Protein AF-A0A1S3M6J4-F1 (afdb_monomer)

Radius of gyration: 23.91 Å; Cα contacts (8 Å, |Δi|>4): 17; chains: 1; bounding box: 32×68×56 Å

Solvent-accessible surface area (backbone atoms only — not comparable to full-atom values): 7062 Å² total; per-residue (Å²): 126,94,53,83,58,68,93,78,35,80,48,73,72,57,53,53,67,32,55,64,59,66,39,34,91,79,63,44,81,86,72,85,59,65,71,57,54,55,52,49,53,55,51,49,53,55,53,51,50,56,50,52,52,53,52,50,52,50,52,53,48,53,53,63,53,51,75,75,54,74,99,68,94,76,80,93,75,76,83,73,77,81,69,72,88,78,74,90,72,65,68,66,60,56,54,54,56,56,61,63,61,68,68,78,75,79,84,131

pLDDT: mean 75.91, std 24.35, range [36.31, 98.56]

Foldseek 3Di:
DPDPDPVPDDDPVRVCVDCCNVVVVPPPDPDDDVVVVVVVVVVVVVVVVVVVVVVVVVVVVVVVVVVVDDDDDDDPDPPPPPPPPPPPPPVVVVVVVVVVVVVVPDDD

Mean predicted aligned error: 15.59 Å

Sequence (108 aa):
MLTINPAKRITAQEALKHPWVCQRSTVASMMHRQETVECLKKFNARRKLKGAVLTAMLVSRNFSVGARSTTAPISVSAAAAAAAAASTTGGLVEQAAKSLLNKKADVK

Structure (mmCIF, N/CA/C/O backbone):
data_AF-A0A1S3M6J4-F1
#
_entry.id   AF-A0A1S3M6J4-F1
#
loop_
_atom_site.group_PDB
_atom_site.id
_atom_site.type_symbol
_atom_site.label_atom_id
_atom_site.label_alt_id
_atom_site.label_comp_id
_atom_site.label_asym_id
_atom_site.label_entity_id
_atom_site.label_seq_id
_atom_site.pdbx_PDB_ins_code
_atom_site.Cartn_x
_atom_site.Cartn_y
_atom_site.Cartn_z
_atom_site.occupancy
_atom_site.B_iso_or_equiv
_atom_site.auth_seq_id
_atom_site.auth_comp_id
_atom_site.auth_asym_id
_atom_site.auth_atom_id
_atom_site.pdbx_PDB_model_num
ATOM 1 N N . MET A 1 1 ? -7.024 -0.829 7.983 1.00 90.00 1 MET A N 1
ATOM 2 C CA . MET A 1 1 ? -5.868 -0.744 8.907 1.00 90.00 1 MET A CA 1
ATOM 3 C C . MET A 1 1 ? -5.484 -2.125 9.410 1.00 90.00 1 MET A C 1
ATOM 5 O O . MET A 1 1 ? -6.296 -3.037 9.316 1.00 90.00 1 MET A O 1
ATOM 9 N N . LEU A 1 2 ? -4.257 -2.271 9.912 1.00 96.81 2 LEU A N 1
ATOM 10 C CA . LEU A 1 2 ? -3.587 -3.556 10.149 1.00 96.81 2 LEU A CA 1
ATOM 11 C C . LEU A 1 2 ? -3.892 -4.191 11.527 1.00 96.81 2 LEU A C 1
ATOM 13 O O . LEU A 1 2 ? -3.090 -4.964 12.037 1.00 96.81 2 LEU A O 1
ATOM 17 N N . THR A 1 3 ? -5.048 -3.896 12.134 1.00 97.38 3 THR A N 1
ATOM 18 C CA . THR A 1 3 ? -5.505 -4.578 13.359 1.00 97.38 3 THR A CA 1
ATOM 19 C C . THR A 1 3 ? -5.982 -5.991 13.022 1.00 97.38 3 THR A C 1
ATOM 21 O O . THR A 1 3 ? -6.903 -6.160 12.212 1.00 97.38 3 THR A O 1
ATOM 24 N N . ILE A 1 4 ? -5.368 -6.997 13.656 1.00 97.75 4 ILE A N 1
ATOM 25 C CA . ILE A 1 4 ? -5.646 -8.424 13.418 1.00 97.75 4 ILE A CA 1
ATOM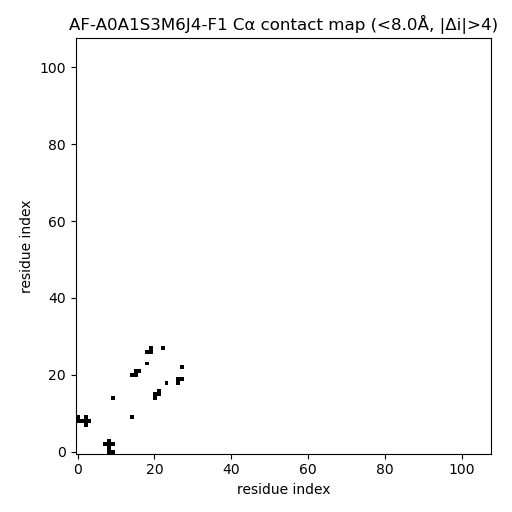 26 C C . ILE A 1 4 ? -7.108 -8.740 13.731 1.00 97.75 4 ILE A C 1
ATOM 28 O O . ILE A 1 4 ? -7.838 -9.201 12.856 1.00 97.75 4 ILE A O 1
ATOM 32 N N . ASN A 1 5 ? -7.545 -8.431 14.956 1.00 96.94 5 ASN A N 1
ATOM 33 C CA . ASN A 1 5 ? -8.914 -8.675 15.388 1.00 96.94 5 ASN A CA 1
ATOM 34 C C . ASN A 1 5 ? -9.891 -7.772 14.603 1.00 96.94 5 ASN A C 1
ATOM 36 O O . ASN A 1 5 ? -9.802 -6.546 14.731 1.00 96.94 5 ASN A O 1
ATOM 40 N N . PRO A 1 6 ? -10.827 -8.342 13.819 1.00 95.38 6 PRO A N 1
ATOM 41 C CA . PRO A 1 6 ? -11.753 -7.561 13.005 1.00 95.38 6 PRO A CA 1
ATOM 42 C C . PRO A 1 6 ? -12.745 -6.755 13.847 1.00 95.38 6 PRO A C 1
ATOM 44 O O . PRO A 1 6 ? -13.070 -5.637 13.465 1.00 95.38 6 PRO A O 1
ATOM 47 N N . ALA A 1 7 ? -13.164 -7.262 15.010 1.00 95.94 7 ALA A N 1
ATOM 48 C CA . ALA A 1 7 ? -14.111 -6.570 15.885 1.00 95.94 7 ALA A CA 1
ATOM 49 C C . ALA A 1 7 ? -13.521 -5.295 16.512 1.00 95.94 7 ALA A C 1
ATOM 51 O O . ALA A 1 7 ? -14.256 -4.404 16.917 1.00 95.94 7 ALA A O 1
ATOM 52 N N . LYS A 1 8 ? -12.188 -5.201 16.584 1.00 95.19 8 LYS A N 1
ATOM 53 C CA . LYS A 1 8 ? -11.459 -4.028 17.096 1.00 95.19 8 LYS A CA 1
ATOM 54 C C . LYS A 1 8 ? -10.842 -3.181 15.979 1.00 95.19 8 LYS A C 1
ATOM 56 O O . LYS A 1 8 ? -10.056 -2.274 16.248 1.00 95.19 8 LYS A O 1
ATOM 61 N N . ARG A 1 9 ? -11.098 -3.519 14.714 1.00 98.00 9 ARG A N 1
ATOM 62 C CA . ARG A 1 9 ? -10.521 -2.817 13.568 1.00 98.00 9 ARG A CA 1
ATOM 63 C C . ARG A 1 9 ? -11.344 -1.567 13.283 1.00 98.00 9 ARG A C 1
ATOM 65 O O . ARG A 1 9 ? -12.557 -1.652 13.159 1.00 98.00 9 ARG A O 1
ATOM 72 N N . ILE A 1 10 ? -10.654 -0.442 13.103 1.00 97.00 10 ILE A N 1
ATOM 73 C CA . ILE A 1 10 ? -11.279 0.831 12.736 1.00 97.00 10 ILE A CA 1
ATOM 74 C C . ILE A 1 10 ? -12.195 0.679 11.514 1.00 97.00 10 ILE A C 1
ATOM 76 O O . ILE A 1 10 ? -11.812 0.086 10.494 1.00 97.00 10 ILE A O 1
ATOM 80 N N . THR A 1 11 ? -13.398 1.228 11.628 1.00 97.44 11 THR A N 1
ATOM 81 C CA . THR A 1 11 ? -14.386 1.293 10.552 1.00 97.44 11 THR A CA 1
ATOM 82 C C . THR A 1 11 ? -14.060 2.424 9.573 1.00 97.44 11 THR A C 1
ATOM 84 O O . THR A 1 11 ? -13.259 3.317 9.852 1.00 97.44 11 THR A O 1
ATOM 87 N N . ALA A 1 12 ? -14.692 2.419 8.397 1.00 97.12 12 ALA A N 1
ATOM 88 C CA . ALA A 1 12 ? -14.476 3.473 7.404 1.00 97.12 12 ALA A CA 1
ATOM 89 C C . ALA A 1 12 ? -14.869 4.868 7.930 1.00 97.12 12 ALA A C 1
ATOM 91 O O . ALA A 1 12 ? -14.143 5.834 7.709 1.00 97.12 12 ALA A O 1
ATOM 92 N N . GLN A 1 13 ? -15.982 4.967 8.667 1.00 96.81 13 GLN A N 1
ATOM 93 C CA . GLN A 1 13 ? -16.477 6.237 9.211 1.00 96.81 13 GLN A CA 1
ATOM 94 C C . GLN A 1 13 ? -15.548 6.805 10.288 1.00 96.81 13 GLN A C 1
ATOM 96 O O . GLN A 1 13 ? -15.299 8.008 10.328 1.00 96.81 13 GLN A O 1
ATOM 101 N N . GLU A 1 14 ? -14.988 5.945 11.137 1.00 96.25 14 GLU A N 1
ATOM 102 C CA . GLU A 1 14 ? -13.989 6.349 12.131 1.00 96.25 14 GLU A CA 1
ATOM 103 C C . GLU A 1 14 ? -12.675 6.774 11.468 1.00 96.25 14 GLU A C 1
ATOM 105 O O . GLU A 1 14 ? -12.083 7.778 11.860 1.00 96.25 14 GLU A O 1
ATOM 110 N N . ALA A 1 15 ? -12.237 6.060 10.425 1.00 97.06 15 ALA A N 1
ATOM 111 C CA . ALA A 1 15 ? -11.020 6.403 9.692 1.00 97.06 15 ALA A CA 1
ATOM 112 C C . ALA A 1 15 ? -11.119 7.775 9.012 1.00 97.06 15 ALA A C 1
ATOM 114 O O . ALA A 1 15 ? -10.142 8.523 9.011 1.00 97.06 15 ALA A O 1
ATOM 115 N N . LEU A 1 16 ? -12.295 8.131 8.483 1.00 96.81 16 LEU A N 1
ATOM 116 C CA . LEU A 1 16 ? -12.525 9.458 7.913 1.00 96.81 16 LEU A CA 1
ATOM 117 C C . LEU A 1 16 ? -12.381 10.562 8.958 1.00 96.81 16 LEU A C 1
ATOM 119 O O . LEU A 1 16 ? -11.818 11.596 8.625 1.00 96.81 16 LEU A O 1
ATOM 123 N N . LYS A 1 17 ? -12.810 10.327 10.206 1.00 96.88 17 LYS A N 1
ATOM 124 C CA . LYS A 1 17 ? -12.706 11.277 11.332 1.00 96.88 17 LYS A CA 1
ATOM 125 C C . LYS A 1 17 ? -11.295 11.392 11.921 1.00 96.88 17 LYS A C 1
ATOM 127 O O . LYS A 1 17 ? -11.050 12.256 12.760 1.00 96.88 17 LYS A O 1
ATOM 132 N N . HIS A 1 18 ? -10.359 10.535 11.513 1.00 96.81 18 HIS A N 1
ATOM 133 C CA . HIS A 1 18 ? -9.004 10.542 12.053 1.00 96.81 18 HIS A CA 1
ATOM 134 C C . HIS A 1 18 ? -8.269 11.851 11.682 1.00 96.81 18 HIS A C 1
ATOM 136 O O . HIS A 1 18 ? -8.321 12.248 10.515 1.00 96.81 18 HIS A O 1
ATOM 142 N N . PRO A 1 19 ? -7.528 12.509 12.600 1.00 95.44 19 PRO A N 1
ATOM 143 C CA . PRO A 1 19 ? -6.903 13.816 12.343 1.00 95.44 19 PRO A CA 1
ATOM 144 C C . PRO A 1 19 ? -5.973 13.839 11.127 1.00 95.44 19 PRO A C 1
ATOM 146 O O . PRO A 1 19 ? -5.970 14.798 10.364 1.00 95.44 19 PRO A O 1
ATOM 149 N N . TRP A 1 20 ? -5.245 12.745 10.884 1.00 96.44 20 TRP A N 1
ATOM 150 C CA . TRP A 1 20 ? -4.394 12.610 9.694 1.00 96.44 20 TRP A CA 1
ATOM 151 C C . TRP A 1 20 ? -5.175 12.728 8.367 1.00 96.44 20 TRP A C 1
ATOM 153 O O . TRP A 1 20 ? -4.611 13.145 7.358 1.00 96.44 20 TRP A O 1
ATOM 163 N N . VAL A 1 21 ? -6.469 12.381 8.371 1.00 96.56 21 VAL A N 1
ATOM 164 C CA . VAL A 1 21 ? -7.379 12.487 7.221 1.00 96.56 21 VAL A CA 1
ATOM 165 C C . VAL A 1 21 ? -8.145 13.816 7.253 1.00 96.56 21 VAL A C 1
ATOM 167 O O . VAL A 1 21 ? -8.035 14.596 6.311 1.00 96.56 21 VAL A O 1
ATOM 170 N N . CYS A 1 22 ? -8.877 14.103 8.337 1.00 95.69 22 CYS A N 1
ATOM 171 C CA . CYS A 1 22 ? -9.716 15.305 8.482 1.00 95.69 22 CYS A CA 1
ATOM 172 C C . CYS A 1 22 ? -8.935 16.623 8.465 1.00 95.69 22 CYS A C 1
ATOM 174 O O . CYS A 1 22 ? -9.419 17.626 7.952 1.00 95.69 22 CYS A O 1
ATOM 176 N N . GLN A 1 23 ? -7.745 16.639 9.063 1.00 95.06 23 GLN A N 1
ATOM 177 C CA . GLN A 1 23 ? -6.936 17.839 9.290 1.00 95.06 23 GLN A CA 1
ATOM 178 C C . GLN A 1 23 ? -5.589 17.699 8.579 1.00 95.06 23 GLN A C 1
ATOM 180 O O . GLN A 1 23 ? -4.519 17.976 9.121 1.00 95.06 23 GLN A O 1
ATOM 185 N N . ARG A 1 24 ? -5.635 17.223 7.331 1.00 94.12 24 ARG A N 1
ATOM 186 C CA . ARG A 1 24 ? -4.437 16.904 6.548 1.00 94.12 24 ARG A CA 1
ATOM 187 C C . ARG A 1 24 ? -3.445 18.068 6.466 1.00 94.12 24 ARG A C 1
ATOM 189 O O . ARG A 1 24 ? -2.246 17.819 6.473 1.00 94.12 24 ARG A O 1
ATOM 196 N N . SER A 1 25 ? -3.922 19.310 6.380 1.00 93.38 25 SER A N 1
ATOM 197 C CA . SER A 1 25 ? -3.073 20.503 6.249 1.00 93.38 25 SER A CA 1
ATOM 198 C C . SER A 1 25 ? -2.164 20.752 7.454 1.00 93.38 25 SER A C 1
ATOM 200 O O . SER A 1 25 ? -1.097 21.330 7.277 1.00 93.38 25 SER A O 1
ATOM 202 N N . THR A 1 26 ? -2.562 20.317 8.650 1.00 94.12 26 THR A N 1
ATOM 203 C CA . THR A 1 26 ? -1.824 20.563 9.897 1.00 94.12 26 THR A CA 1
ATOM 20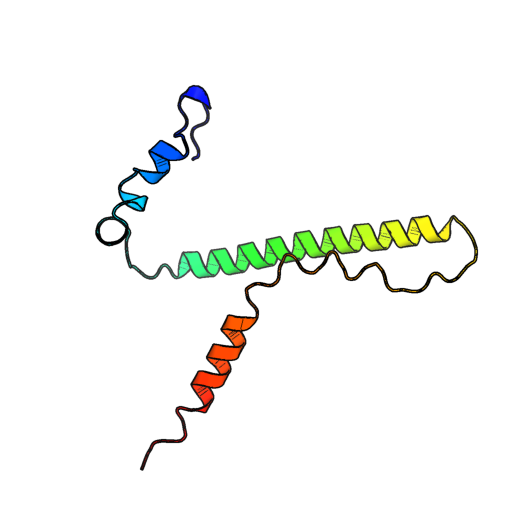4 C C . 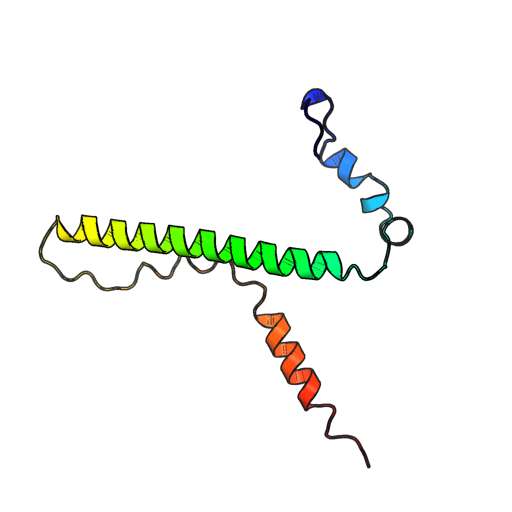THR A 1 26 ? -1.117 19.314 10.413 1.00 94.12 26 THR A C 1
ATOM 206 O O . THR A 1 26 ? -0.032 19.415 10.979 1.00 94.12 26 THR A O 1
ATOM 209 N N . VAL A 1 27 ? -1.702 18.130 10.205 1.00 94.38 27 VAL A N 1
ATOM 210 C CA . VAL A 1 27 ? -1.214 16.873 10.800 1.00 94.38 27 VAL A CA 1
ATOM 211 C C . VAL A 1 27 ? -0.330 16.069 9.844 1.00 94.38 27 VAL A C 1
ATOM 213 O O . VAL A 1 27 ? 0.569 15.348 10.281 1.00 94.38 27 VAL A O 1
ATOM 216 N N . ALA A 1 28 ? -0.563 16.148 8.531 1.00 93.75 28 ALA A N 1
ATOM 217 C CA . ALA A 1 28 ? 0.232 15.387 7.574 1.00 93.75 28 ALA A CA 1
ATOM 218 C C . ALA A 1 28 ? 1.503 16.154 7.180 1.00 93.75 28 ALA A C 1
ATOM 220 O O . ALA A 1 28 ? 1.457 17.309 6.772 1.00 93.75 28 ALA A O 1
ATOM 221 N N . SER A 1 29 ? 2.657 15.486 7.243 1.00 94.88 29 SER A N 1
ATOM 222 C CA . SER A 1 29 ? 3.935 16.108 6.877 1.00 94.88 29 SER A CA 1
ATOM 223 C C . SER A 1 29 ? 4.040 16.370 5.368 1.00 94.88 29 SER A C 1
ATOM 225 O O . SER A 1 29 ? 3.812 15.471 4.550 1.00 94.88 29 SER A O 1
ATOM 227 N N . MET A 1 30 ? 4.464 17.591 5.026 1.00 93.50 30 MET A N 1
ATOM 228 C CA . MET A 1 30 ? 4.700 18.070 3.657 1.00 93.50 30 MET A CA 1
ATOM 229 C C . MET A 1 30 ? 6.103 17.744 3.123 1.00 93.50 30 MET A C 1
ATOM 231 O O . MET A 1 30 ? 6.464 18.168 2.029 1.00 93.50 30 MET A O 1
ATOM 235 N N . MET A 1 31 ? 6.912 16.997 3.879 1.00 95.94 31 MET A N 1
ATOM 236 C CA . MET A 1 31 ? 8.266 16.649 3.453 1.00 95.94 31 MET A CA 1
ATOM 237 C C . MET A 1 31 ? 8.239 15.765 2.207 1.00 95.94 31 MET A C 1
ATOM 239 O O . MET A 1 31 ? 7.480 14.790 2.130 1.00 95.94 31 MET A O 1
ATOM 243 N N . HIS A 1 32 ? 9.125 16.074 1.259 1.00 97.00 32 HIS A N 1
ATOM 244 C CA . HIS A 1 32 ? 9.373 15.203 0.119 1.00 97.00 32 HIS A CA 1
ATOM 245 C C . HIS A 1 32 ? 10.060 13.918 0.585 1.00 97.00 32 HIS A C 1
ATOM 247 O O . HIS A 1 32 ? 11.116 13.952 1.213 1.00 97.00 32 HIS A O 1
ATOM 253 N N . ARG A 1 33 ? 9.452 12.768 0.286 1.00 95.94 33 ARG A N 1
ATOM 254 C CA . ARG A 1 33 ? 9.926 11.448 0.727 1.00 95.94 33 ARG A CA 1
ATOM 255 C C . ARG A 1 33 ? 10.574 10.703 -0.437 1.00 95.94 33 ARG A C 1
ATOM 257 O O . ARG A 1 33 ? 9.955 9.826 -1.041 1.00 95.94 33 ARG A O 1
ATOM 264 N N . GLN A 1 34 ? 11.818 11.055 -0.756 1.00 97.56 34 GLN A N 1
ATOM 265 C CA . GLN A 1 34 ? 12.533 10.530 -1.926 1.00 97.56 34 GLN A CA 1
ATOM 266 C C . GLN A 1 34 ? 12.655 8.995 -1.923 1.00 97.56 34 GLN A C 1
ATOM 268 O O . GLN A 1 34 ? 12.279 8.347 -2.901 1.00 97.56 34 GLN A O 1
ATOM 273 N N . GLU A 1 35 ? 13.059 8.398 -0.800 1.00 97.81 35 GLU A N 1
ATOM 274 C CA . GLU A 1 35 ? 13.172 6.935 -0.660 1.00 97.81 35 GLU A CA 1
ATOM 275 C C . GLU A 1 35 ? 11.839 6.219 -0.934 1.00 97.81 35 GLU A C 1
ATOM 277 O O . GLU A 1 35 ? 11.790 5.148 -1.543 1.00 97.81 35 GLU A O 1
ATOM 282 N N . THR A 1 36 ? 10.721 6.843 -0.544 1.00 97.88 36 THR A N 1
ATOM 283 C CA . THR A 1 36 ? 9.380 6.306 -0.810 1.00 97.88 36 THR A CA 1
ATOM 284 C C . THR A 1 36 ? 9.076 6.296 -2.308 1.00 97.88 36 THR A C 1
ATOM 286 O O . THR A 1 36 ? 8.534 5.311 -2.813 1.00 97.88 36 THR A O 1
ATOM 289 N N . VAL A 1 37 ? 9.451 7.350 -3.041 1.00 98.25 37 VAL A N 1
ATOM 290 C CA . VAL A 1 37 ? 9.268 7.419 -4.502 1.00 98.25 37 VAL A CA 1
ATOM 291 C C . VAL A 1 37 ? 10.064 6.316 -5.201 1.00 98.25 37 VAL A C 1
ATOM 293 O O . VAL A 1 37 ? 9.553 5.656 -6.109 1.00 98.25 37 VAL A O 1
ATOM 296 N N . GLU A 1 38 ? 11.296 6.074 -4.768 1.00 98.25 38 GLU A N 1
ATOM 297 C CA . GLU A 1 38 ? 12.159 5.037 -5.341 1.00 98.25 38 GLU A CA 1
ATOM 298 C C . GLU A 1 38 ? 11.626 3.627 -5.077 1.00 98.25 38 GLU A C 1
ATOM 300 O O . GLU A 1 38 ? 11.519 2.813 -6.005 1.00 98.25 38 GLU A O 1
ATOM 305 N N . CYS A 1 39 ? 11.203 3.349 -3.844 1.00 98.19 39 CYS A N 1
ATOM 306 C CA . CYS A 1 39 ? 10.543 2.092 -3.499 1.00 98.19 39 CYS A CA 1
ATOM 307 C C . CYS A 1 39 ? 9.244 1.888 -4.296 1.00 98.19 39 CYS A C 1
ATOM 309 O O . CYS A 1 39 ? 8.982 0.786 -4.789 1.00 98.19 39 CYS A O 1
ATOM 3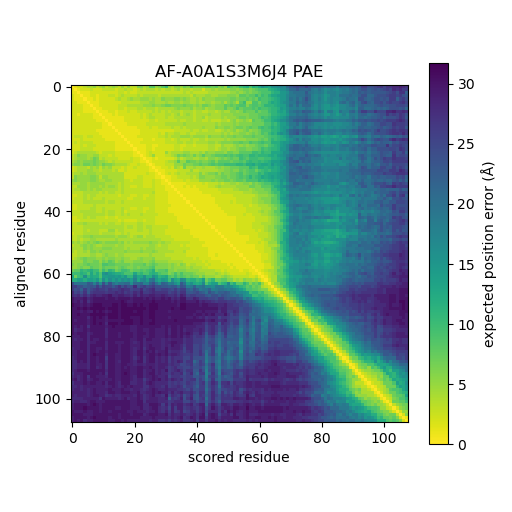11 N N . LEU A 1 40 ? 8.459 2.947 -4.512 1.00 98.31 40 LEU A N 1
ATOM 312 C CA . LEU A 1 40 ? 7.213 2.882 -5.278 1.00 98.31 40 LEU A CA 1
ATOM 313 C C . LEU A 1 40 ? 7.449 2.589 -6.769 1.00 98.31 40 LEU A C 1
ATOM 315 O O . LEU A 1 40 ? 6.666 1.855 -7.383 1.00 98.31 40 LEU A O 1
ATOM 319 N N . LYS A 1 41 ? 8.535 3.109 -7.357 1.00 98.44 41 LYS A N 1
ATOM 320 C CA . LYS A 1 41 ? 8.940 2.777 -8.736 1.00 98.44 41 LYS A CA 1
ATOM 321 C C . LYS A 1 41 ? 9.243 1.280 -8.873 1.00 98.44 41 LYS A C 1
ATOM 323 O O . LYS A 1 41 ? 8.673 0.624 -9.749 1.00 98.44 41 LYS A O 1
ATOM 328 N N . LYS A 1 42 ? 10.055 0.722 -7.964 1.00 98.19 42 LYS A N 1
ATOM 329 C CA . LYS A 1 42 ? 10.388 -0.719 -7.928 1.00 98.19 42 LYS A CA 1
ATOM 330 C C . LYS A 1 42 ? 9.135 -1.586 -7.740 1.00 98.19 42 LYS A C 1
ATOM 332 O O . LYS A 1 42 ? 8.931 -2.554 -8.476 1.00 98.19 42 LYS A O 1
ATOM 337 N N . PHE A 1 43 ? 8.254 -1.210 -6.808 1.00 98.56 43 PHE A N 1
ATOM 338 C CA . PHE A 1 43 ? 6.991 -1.913 -6.554 1.00 98.56 43 PHE A CA 1
ATOM 339 C C . PHE A 1 43 ? 6.089 -1.953 -7.794 1.00 98.56 43 PHE A C 1
ATOM 341 O O . PHE A 1 43 ? 5.579 -3.014 -8.162 1.00 98.56 43 PHE A O 1
ATOM 348 N N . ASN A 1 44 ? 5.920 -0.817 -8.475 1.00 98.38 44 ASN A N 1
ATOM 349 C CA . ASN A 1 44 ? 5.083 -0.745 -9.669 1.00 98.38 44 ASN A CA 1
ATOM 350 C C . ASN A 1 44 ? 5.652 -1.548 -10.840 1.00 98.38 44 ASN A C 1
ATOM 352 O O . ASN A 1 44 ? 4.878 -2.213 -11.528 1.00 98.38 44 ASN A O 1
ATOM 356 N N . ALA A 1 45 ? 6.971 -1.536 -11.046 1.00 98.44 45 ALA A N 1
ATOM 357 C CA . ALA A 1 45 ? 7.614 -2.373 -12.058 1.00 98.44 45 ALA A CA 1
ATOM 358 C C . ALA A 1 45 ? 7.344 -3.865 -11.794 1.00 98.44 45 ALA A C 1
ATOM 360 O O . ALA A 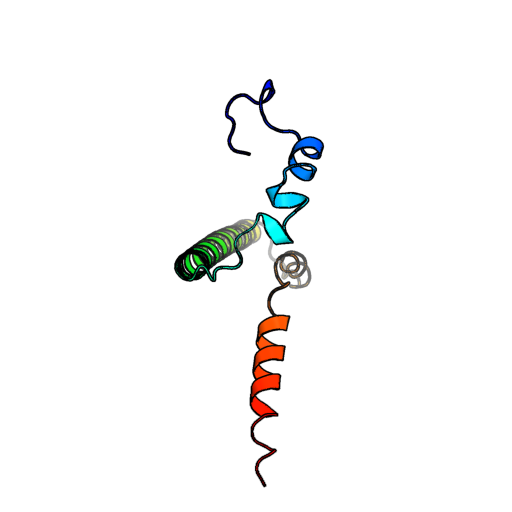1 45 ? 6.860 -4.576 -12.676 1.00 98.44 45 ALA A O 1
ATOM 361 N N . ARG A 1 46 ? 7.534 -4.319 -10.546 1.00 98.19 46 ARG A N 1
ATOM 362 C CA . ARG A 1 46 ? 7.236 -5.702 -10.134 1.00 98.19 46 ARG A CA 1
ATOM 363 C C . ARG A 1 46 ? 5.761 -6.064 -10.330 1.00 98.19 46 ARG A C 1
ATOM 365 O O . ARG A 1 46 ? 5.454 -7.159 -10.798 1.00 98.19 46 ARG A O 1
ATOM 372 N N . ARG A 1 47 ? 4.845 -5.153 -9.987 1.00 98.44 47 ARG A N 1
ATOM 373 C CA . ARG A 1 47 ? 3.397 -5.339 -10.174 1.00 98.44 47 ARG A CA 1
ATOM 374 C C . ARG A 1 47 ? 3.026 -5.456 -11.656 1.00 98.44 47 ARG A C 1
ATOM 376 O O . ARG A 1 47 ? 2.272 -6.359 -12.009 1.00 98.44 47 ARG A O 1
ATOM 383 N N . LYS A 1 48 ? 3.571 -4.590 -12.520 1.00 97.75 48 LYS A N 1
ATOM 384 C CA . LYS A 1 48 ? 3.350 -4.634 -13.978 1.00 97.75 48 LYS A CA 1
ATOM 385 C C . LYS A 1 48 ? 3.876 -5.931 -14.592 1.00 97.75 48 LYS A C 1
ATOM 387 O O . LYS A 1 48 ? 3.156 -6.557 -15.361 1.00 97.75 48 LYS A O 1
ATOM 392 N N . LEU A 1 49 ? 5.072 -6.369 -14.195 1.00 97.88 49 LEU A N 1
ATOM 393 C CA . LEU A 1 49 ? 5.649 -7.632 -14.660 1.00 97.88 49 LEU A CA 1
ATOM 394 C C . LEU A 1 49 ? 4.770 -8.833 -14.281 1.00 97.88 49 LEU A C 1
ATOM 396 O O . LEU A 1 49 ? 4.457 -9.652 -15.139 1.00 97.88 49 LEU A O 1
ATOM 400 N N . LYS A 1 50 ? 4.318 -8.918 -13.020 1.00 97.94 50 LYS A N 1
ATOM 401 C CA . LYS A 1 50 ? 3.406 -9.992 -12.585 1.00 97.94 50 LYS A CA 1
ATOM 402 C C . LYS A 1 50 ? 2.124 -10.034 -13.424 1.00 97.94 50 LYS A C 1
ATOM 404 O O . LYS A 1 50 ? 1.702 -11.118 -13.811 1.00 97.94 50 LYS A O 1
ATOM 409 N N . GLY A 1 51 ? 1.538 -8.874 -13.731 1.00 96.19 51 GLY A N 1
ATOM 410 C CA . GLY A 1 51 ? 0.365 -8.783 -14.606 1.00 96.19 51 GLY A CA 1
ATOM 411 C C . GLY A 1 51 ? 0.652 -9.246 -16.036 1.00 96.19 51 GLY A C 1
ATOM 412 O O . GLY A 1 51 ? -0.090 -10.062 -16.570 1.00 96.19 51 GLY A O 1
ATOM 413 N N . ALA A 1 52 ? 1.760 -8.792 -16.627 1.00 97.81 52 ALA A N 1
ATOM 414 C CA . ALA A 1 52 ? 2.154 -9.171 -17.984 1.00 97.81 52 ALA A CA 1
ATOM 415 C C . ALA A 1 52 ? 2.368 -10.686 -18.132 1.00 97.81 52 ALA A C 1
ATOM 417 O O . ALA A 1 52 ? 1.900 -11.279 -19.101 1.00 97.81 52 ALA A O 1
ATOM 418 N N . VAL A 1 53 ? 3.011 -11.325 -17.150 1.00 98.19 53 VAL A N 1
ATOM 419 C CA . VAL A 1 53 ? 3.214 -12.782 -17.142 1.00 98.19 53 VAL A CA 1
ATOM 420 C C . VAL A 1 53 ? 1.883 -13.534 -17.064 1.00 98.19 53 VAL A C 1
ATOM 422 O O . VAL A 1 53 ? 1.689 -14.483 -17.818 1.00 98.19 53 VAL A O 1
ATOM 425 N N . LEU A 1 54 ? 0.945 -13.108 -16.209 1.00 97.25 54 LEU A N 1
ATOM 426 C CA . LEU A 1 54 ? -0.381 -13.737 -16.122 1.00 97.25 54 LEU A CA 1
ATOM 427 C C . LEU A 1 54 ? -1.161 -13.614 -17.438 1.00 97.25 54 LEU A C 1
ATOM 429 O O . LEU A 1 54 ? -1.764 -14.590 -17.884 1.00 97.25 54 LEU A O 1
ATOM 433 N N . THR A 1 55 ? -1.107 -12.450 -18.088 1.00 96.56 55 THR A N 1
ATOM 434 C CA . THR A 1 55 ? -1.715 -12.257 -19.411 1.00 96.56 55 THR A CA 1
ATOM 435 C C . THR A 1 55 ? -1.059 -13.151 -20.460 1.00 96.56 55 THR A C 1
ATOM 437 O O . THR A 1 55 ? -1.767 -13.796 -21.228 1.00 96.56 55 THR A O 1
ATOM 440 N N . ALA A 1 56 ? 0.274 -13.251 -20.475 1.00 95.62 56 ALA A N 1
ATOM 441 C CA . ALA A 1 56 ? 0.986 -14.137 -21.392 1.00 95.62 56 ALA A CA 1
ATOM 442 C C . ALA A 1 56 ? 0.604 -15.611 -21.171 1.00 95.62 56 ALA A C 1
ATOM 444 O O . ALA A 1 56 ? 0.325 -16.318 -22.133 1.00 95.62 56 ALA A O 1
ATOM 445 N N . MET A 1 57 ? 0.499 -16.063 -19.916 1.00 96.12 57 MET A N 1
ATOM 446 C CA . MET A 1 57 ? 0.023 -17.412 -19.586 1.00 96.12 57 MET A CA 1
ATOM 447 C C . MET A 1 57 ? -1.402 -17.661 -20.091 1.00 96.12 57 MET A C 1
ATOM 449 O O . MET A 1 57 ? -1.677 -18.731 -20.632 1.00 96.12 57 MET A O 1
ATOM 453 N N . LEU A 1 58 ? -2.302 -16.683 -19.937 1.00 93.94 58 LEU A N 1
ATOM 454 C CA . LEU A 1 58 ? -3.670 -16.785 -20.441 1.00 93.94 58 LEU A CA 1
ATOM 455 C C . LEU A 1 58 ? -3.691 -16.892 -21.970 1.00 93.94 58 LEU A C 1
ATOM 457 O O . LEU A 1 58 ? -4.323 -17.799 -22.501 1.00 93.94 58 LEU A O 1
ATOM 461 N N . VAL A 1 59 ? -2.957 -16.028 -22.675 1.00 94.56 59 VAL A N 1
ATOM 462 C CA . VAL A 1 59 ? -2.852 -16.066 -24.144 1.00 94.56 59 VAL A CA 1
ATOM 463 C C . VAL A 1 59 ? -2.285 -17.405 -24.617 1.00 94.56 59 VAL A C 1
ATOM 465 O O . VAL A 1 59 ? -2.880 -18.041 -25.487 1.00 94.56 59 VAL A O 1
ATOM 468 N N . SER A 1 60 ? -1.200 -17.885 -24.005 1.00 92.56 60 SER A N 1
ATOM 469 C CA . SER A 1 60 ? -0.606 -19.185 -24.330 1.00 92.56 60 SER A CA 1
ATOM 470 C C . SER A 1 60 ? -1.575 -20.341 -24.086 1.00 92.56 60 SER A C 1
ATOM 472 O O . SER A 1 60 ? -1.642 -21.271 -24.892 1.00 92.56 60 SER A O 1
ATOM 474 N N . ARG A 1 61 ? -2.361 -20.291 -23.002 1.00 89.62 61 ARG A N 1
ATOM 475 C CA . ARG A 1 61 ? -3.375 -21.313 -22.710 1.00 89.62 61 ARG A CA 1
ATOM 476 C C . ARG A 1 61 ? -4.508 -21.278 -23.732 1.00 89.62 61 ARG A C 1
ATOM 478 O O . ARG A 1 61 ? -4.896 -22.332 -24.224 1.00 89.62 61 ARG A O 1
ATOM 485 N N . ASN A 1 62 ? -4.993 -20.094 -24.090 1.00 85.44 62 ASN A N 1
ATOM 486 C CA . ASN A 1 62 ? -6.031 -19.928 -25.104 1.00 85.44 62 ASN A CA 1
ATOM 487 C C . ASN A 1 62 ? -5.559 -20.422 -26.482 1.00 85.44 62 ASN A C 1
ATOM 489 O O . ASN A 1 62 ? -6.311 -21.120 -27.157 1.00 85.44 62 ASN A O 1
ATOM 493 N N . PHE A 1 63 ? -4.306 -20.154 -26.862 1.00 79.25 63 PHE A N 1
ATOM 494 C CA . PHE A 1 63 ? -3.711 -20.688 -28.092 1.00 79.25 63 PHE A CA 1
ATOM 495 C C . PHE A 1 63 ? -3.556 -22.219 -28.049 1.00 79.25 63 PHE A C 1
ATOM 497 O O . PHE A 1 63 ? -3.894 -22.913 -29.004 1.00 79.25 63 PHE A O 1
ATOM 504 N N . SER A 1 64 ? -3.126 -22.769 -26.911 1.00 74.62 64 SER A N 1
ATOM 505 C CA . SER A 1 64 ? -2.934 -24.220 -26.734 1.00 74.62 64 SER A CA 1
ATOM 506 C C . SER A 1 64 ? -4.246 -25.017 -26.682 1.00 74.62 64 SER A C 1
ATOM 508 O O . SER A 1 64 ? -4.261 -26.204 -27.009 1.00 74.62 64 SER A O 1
ATOM 510 N N . VAL A 1 65 ? -5.343 -24.394 -26.238 1.00 64.81 65 VAL A N 1
ATOM 511 C CA . VAL A 1 65 ? -6.688 -24.995 -26.237 1.00 64.81 65 VAL A CA 1
ATOM 512 C C . VAL A 1 65 ? -7.346 -24.845 -27.612 1.00 64.81 65 VAL A C 1
ATOM 514 O O . VAL A 1 65 ? -7.921 -25.812 -28.102 1.00 64.81 65 VAL A O 1
ATOM 517 N N . GLY A 1 66 ? -7.179 -23.697 -28.281 1.00 58.22 66 GLY A N 1
ATOM 518 C CA . GLY A 1 66 ? -7.663 -23.485 -29.651 1.00 58.22 66 GLY A CA 1
ATOM 519 C C . GLY A 1 66 ? -6.994 -24.392 -30.692 1.00 58.22 66 GLY A C 1
ATOM 520 O O . GLY A 1 66 ? -7.636 -24.785 -31.656 1.00 58.22 66 GLY A O 1
ATOM 521 N N . ALA A 1 67 ? -5.746 -24.817 -30.468 1.00 56.44 67 ALA A N 1
ATOM 522 C CA . ALA A 1 67 ? -5.059 -25.772 -31.344 1.00 56.44 67 ALA A CA 1
ATOM 523 C C . ALA A 1 67 ? -5.612 -27.214 -31.271 1.00 56.44 67 ALA A C 1
ATOM 525 O O . ALA A 1 67 ? -5.284 -28.032 -32.127 1.00 56.44 67 ALA A O 1
ATOM 526 N N . ARG A 1 68 ? -6.439 -27.547 -30.265 1.00 54.22 68 ARG A N 1
ATOM 527 C CA . ARG A 1 68 ? -7.061 -28.879 -30.116 1.00 54.22 68 ARG A CA 1
ATOM 528 C C . ARG A 1 68 ? -8.500 -28.958 -30.622 1.00 54.22 68 ARG A C 1
ATOM 530 O O . ARG A 1 68 ? -9.031 -30.059 -30.722 1.00 54.22 68 ARG A O 1
ATOM 537 N N . SER A 1 69 ? -9.115 -27.836 -30.985 1.00 50.94 69 SER A N 1
ATOM 538 C CA . SER A 1 69 ? -10.459 -27.811 -31.557 1.00 50.94 69 SER A CA 1
ATOM 539 C C . SER A 1 69 ? -10.474 -26.991 -32.842 1.00 50.94 69 SER A C 1
ATOM 541 O O . SER A 1 69 ? -10.437 -25.766 -32.808 1.00 50.94 69 SER A O 1
ATOM 543 N N . THR A 1 70 ? -10.606 -27.712 -33.954 1.00 41.38 70 THR A N 1
ATOM 544 C CA . THR A 1 70 ? -11.136 -27.257 -35.247 1.00 41.38 70 THR A CA 1
ATOM 545 C C . THR A 1 70 ? -10.334 -26.214 -36.031 1.00 41.38 70 THR A C 1
ATOM 547 O O . THR A 1 70 ? -10.222 -25.044 -35.686 1.00 41.38 70 THR A O 1
ATOM 550 N N . THR A 1 71 ? -9.877 -26.674 -37.191 1.00 45.97 71 THR A N 1
ATOM 551 C CA . THR A 1 71 ? -9.629 -25.915 -38.417 1.00 45.97 71 THR A CA 1
ATOM 552 C C . THR A 1 71 ? -10.717 -24.861 -38.690 1.00 45.97 71 THR A C 1
ATOM 554 O O . THR A 1 71 ? -11.745 -25.194 -39.272 1.00 45.97 71 THR A O 1
ATOM 557 N N . ALA A 1 72 ? -10.502 -23.601 -38.301 1.00 41.12 72 ALA A N 1
ATOM 558 C CA . ALA A 1 72 ? -11.089 -22.415 -38.943 1.00 41.12 72 ALA A CA 1
ATOM 559 C C . ALA A 1 72 ? -10.422 -21.120 -38.422 1.00 41.12 72 ALA A C 1
ATOM 561 O O . ALA A 1 72 ? -10.201 -20.993 -37.216 1.00 41.12 72 ALA A O 1
ATOM 562 N N . PRO A 1 73 ? -10.111 -20.134 -39.286 1.00 46.25 73 PRO A N 1
ATOM 563 C CA . PRO A 1 73 ? -9.535 -18.861 -38.859 1.00 46.25 73 PRO A CA 1
ATOM 564 C C . PRO A 1 73 ? -10.608 -17.973 -38.208 1.00 46.25 73 PRO A C 1
ATOM 566 O O . PRO A 1 73 ? -11.503 -17.474 -38.887 1.00 46.25 73 PRO A O 1
ATOM 569 N N . ILE A 1 74 ? 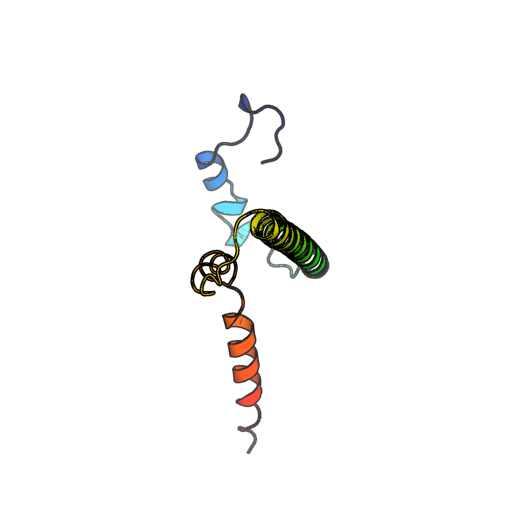-10.515 -17.742 -36.894 1.00 45.03 74 ILE A N 1
ATOM 570 C CA . ILE A 1 74 ? -11.360 -16.760 -36.198 1.00 45.03 74 ILE A CA 1
ATOM 571 C C . ILE A 1 74 ? -10.647 -15.405 -36.189 1.00 45.03 74 ILE A C 1
ATOM 573 O O . ILE A 1 74 ? -9.574 -15.235 -35.610 1.00 45.03 74 ILE A O 1
ATOM 577 N N . SER A 1 75 ? -11.287 -14.441 -36.845 1.00 48.75 75 SER A N 1
ATOM 578 C CA . SER A 1 75 ? -10.982 -13.012 -36.880 1.00 48.75 75 SER A CA 1
ATOM 579 C C . SER A 1 75 ? -10.599 -12.438 -35.508 1.00 48.75 75 SER A C 1
ATOM 581 O O . SER A 1 75 ? -11.390 -12.434 -34.561 1.00 48.75 75 SER A O 1
ATOM 583 N N . VAL A 1 76 ? -9.389 -11.887 -35.423 1.00 45.12 76 VAL A N 1
ATOM 584 C CA . VAL A 1 76 ? -8.857 -11.153 -34.268 1.00 45.12 76 VAL A CA 1
ATOM 585 C C . VAL A 1 76 ? -9.568 -9.803 -34.091 1.00 45.12 76 VAL A C 1
ATOM 587 O O . VAL A 1 76 ? -9.114 -8.777 -34.582 1.00 45.12 76 VAL A O 1
ATOM 590 N N . SER A 1 77 ? -10.712 -9.758 -33.405 1.00 45.66 77 SER A N 1
ATOM 591 C CA . SER A 1 77 ? -11.347 -8.464 -33.059 1.00 45.66 77 SER A CA 1
ATOM 592 C C . SER A 1 77 ? -11.988 -8.373 -31.672 1.00 45.66 77 SER A C 1
ATOM 594 O O . SER A 1 77 ? -12.510 -7.322 -31.327 1.00 45.66 77 SER A O 1
ATOM 596 N N . ALA A 1 78 ? -11.884 -9.395 -30.814 1.00 40.66 78 ALA A N 1
ATOM 597 C CA . ALA A 1 78 ? -12.527 -9.358 -29.488 1.00 40.66 78 ALA A CA 1
ATOM 598 C C . ALA A 1 78 ? -11.571 -9.307 -28.275 1.00 40.66 78 ALA A C 1
ATOM 600 O O . ALA A 1 78 ? -12.024 -9.120 -27.150 1.00 40.66 78 ALA A O 1
ATOM 601 N N . ALA A 1 79 ? -10.250 -9.425 -28.454 1.00 36.50 79 ALA A N 1
ATOM 602 C CA . ALA A 1 79 ? -9.307 -9.471 -27.323 1.00 36.50 79 ALA A CA 1
ATOM 603 C C . ALA A 1 79 ? -8.822 -8.089 -26.823 1.00 36.50 79 ALA A C 1
ATOM 605 O O . ALA A 1 79 ? -8.086 -8.015 -25.840 1.00 36.50 79 ALA A O 1
ATOM 606 N N . ALA A 1 80 ? -9.237 -6.987 -27.459 1.00 36.31 80 ALA A N 1
ATOM 607 C CA . ALA A 1 80 ? -8.783 -5.637 -27.107 1.00 36.31 80 ALA A CA 1
ATOM 608 C C . ALA A 1 80 ? -9.514 -5.008 -25.897 1.00 36.31 80 ALA A C 1
ATOM 610 O O . ALA A 1 80 ? -9.059 -3.996 -25.368 1.00 36.31 80 ALA A O 1
ATOM 611 N N . ALA A 1 81 ? -10.612 -5.597 -25.407 1.00 37.84 81 ALA A N 1
ATOM 612 C CA . ALA A 1 81 ? -11.471 -4.947 -24.408 1.00 37.84 81 ALA A CA 1
ATOM 613 C C . ALA A 1 81 ? -11.003 -5.076 -22.939 1.00 37.84 81 ALA A C 1
ATOM 615 O O . ALA A 1 81 ? -11.476 -4.334 -22.084 1.00 37.84 81 ALA A O 1
ATOM 616 N N . ALA A 1 82 ? -10.050 -5.958 -22.614 1.00 39.03 82 ALA A N 1
ATOM 617 C CA . ALA A 1 82 ? -9.608 -6.169 -21.224 1.00 39.03 82 ALA A CA 1
ATOM 618 C C . ALA A 1 82 ? -8.323 -5.405 -20.833 1.00 39.03 82 ALA A C 1
ATOM 620 O O . ALA A 1 82 ? -7.879 -5.490 -19.688 1.00 39.03 82 ALA A O 1
ATOM 621 N N . ALA A 1 83 ? -7.721 -4.640 -21.754 1.00 41.09 83 ALA A N 1
ATOM 622 C CA . ALA A 1 83 ? -6.497 -3.871 -21.494 1.00 41.09 83 ALA A CA 1
ATOM 623 C C . ALA A 1 83 ? -6.756 -2.426 -21.006 1.00 41.09 83 ALA A C 1
ATOM 625 O O . ALA A 1 83 ? -5.825 -1.747 -20.572 1.00 41.09 83 ALA A O 1
ATOM 626 N N . ALA A 1 84 ? -8.007 -1.953 -21.039 1.00 37.22 84 ALA A N 1
ATOM 627 C CA . ALA A 1 84 ? -8.345 -0.540 -20.837 1.00 37.22 84 ALA A CA 1
ATOM 628 C C . ALA A 1 84 ? -8.435 -0.076 -19.365 1.00 37.22 84 ALA A C 1
ATOM 630 O O . ALA A 1 84 ? -8.538 1.119 -19.110 1.00 37.22 84 ALA A O 1
ATOM 631 N N . ALA A 1 85 ? -8.359 -0.968 -18.370 1.00 37.41 85 ALA A N 1
ATOM 632 C CA . ALA A 1 85 ? -8.565 -0.585 -16.964 1.00 37.41 85 ALA A CA 1
ATOM 633 C C . ALA A 1 85 ? -7.291 -0.146 -16.202 1.00 37.41 85 ALA A C 1
ATOM 635 O O . ALA A 1 85 ? -7.350 0.080 -14.995 1.00 37.41 85 ALA A O 1
ATOM 636 N N . ALA A 1 86 ? -6.129 -0.019 -16.859 1.00 42.09 86 ALA A N 1
ATOM 637 C CA . ALA A 1 86 ? -4.862 0.295 -16.175 1.00 42.09 86 ALA A CA 1
ATOM 638 C C . ALA A 1 86 ? -4.077 1.491 -16.754 1.00 42.09 86 ALA A C 1
ATOM 640 O O . ALA A 1 86 ? -2.876 1.618 -16.495 1.00 42.09 86 ALA A O 1
ATOM 641 N N . SER A 1 87 ? -4.730 2.386 -17.502 1.00 49.41 87 SER A N 1
ATOM 642 C CA . SER A 1 87 ? -4.098 3.559 -18.121 1.00 49.41 87 SER A CA 1
ATOM 643 C C . SER A 1 87 ? -4.702 4.888 -17.647 1.00 49.41 87 SER A C 1
ATOM 645 O O . SER A 1 87 ? -5.366 5.577 -18.411 1.00 49.41 87 SER A O 1
ATOM 647 N N . THR A 1 88 ? -4.393 5.310 -16.418 1.00 45.31 88 THR A N 1
ATOM 648 C CA . THR A 1 88 ? -4.588 6.717 -15.988 1.00 45.31 88 THR A CA 1
ATOM 649 C C . THR A 1 88 ? -3.273 7.358 -15.537 1.00 45.31 88 THR A C 1
ATOM 651 O O . THR A 1 88 ? -3.219 8.151 -14.606 1.00 45.31 88 THR A O 1
ATOM 654 N N . THR A 1 89 ? -2.150 7.008 -16.170 1.00 44.44 89 THR A N 1
ATOM 655 C CA . THR A 1 89 ? -0.852 7.659 -15.873 1.00 44.44 89 THR A CA 1
ATOM 656 C C . THR A 1 89 ? -0.037 7.978 -17.131 1.00 44.44 89 THR A C 1
ATOM 658 O O . THR A 1 89 ? 1.156 8.238 -17.041 1.00 44.44 89 THR A O 1
ATOM 661 N N . GLY A 1 90 ? -0.668 7.971 -18.312 1.00 39.22 90 GLY A N 1
ATOM 662 C CA . GLY A 1 90 ? -0.034 8.402 -19.567 1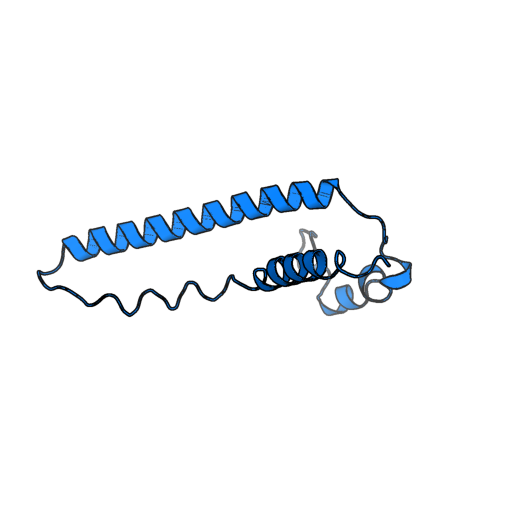.00 39.22 90 GLY A CA 1
ATOM 663 C C . GLY A 1 90 ? -0.050 9.923 -19.770 1.00 39.22 90 GLY A C 1
ATOM 664 O O . GLY A 1 90 ? 0.929 10.484 -20.246 1.00 39.22 90 GLY A O 1
ATOM 665 N N . GLY A 1 91 ? -1.114 10.611 -19.336 1.00 38.28 91 GLY A N 1
ATOM 666 C CA . GLY A 1 91 ? -1.307 12.041 -19.627 1.00 38.28 91 GLY A CA 1
ATOM 667 C C . GLY A 1 91 ? -0.347 12.999 -18.908 1.00 38.28 91 GLY A C 1
ATOM 668 O O . GLY A 1 91 ? -0.033 14.063 -19.430 1.00 38.28 91 GLY A O 1
ATOM 669 N N . LEU A 1 92 ? 0.178 12.619 -17.739 1.00 47.47 92 LEU A N 1
ATOM 670 C CA . LEU A 1 92 ? 1.061 13.491 -16.948 1.00 47.47 92 LEU A CA 1
ATOM 671 C C . LEU A 1 92 ? 2.468 13.632 -17.551 1.00 47.47 92 LEU A C 1
ATOM 673 O O . LEU A 1 92 ? 3.104 14.669 -17.380 1.00 47.47 92 LEU A O 1
ATOM 677 N N . VAL A 1 93 ? 2.954 12.614 -18.269 1.00 53.41 93 VAL A N 1
ATOM 678 C CA . VAL A 1 93 ? 4.303 12.638 -18.864 1.00 53.41 93 VAL A CA 1
ATOM 679 C C . VAL A 1 93 ? 4.332 13.516 -20.119 1.00 53.41 93 VAL A C 1
ATOM 681 O O . VAL A 1 93 ? 5.296 14.248 -20.333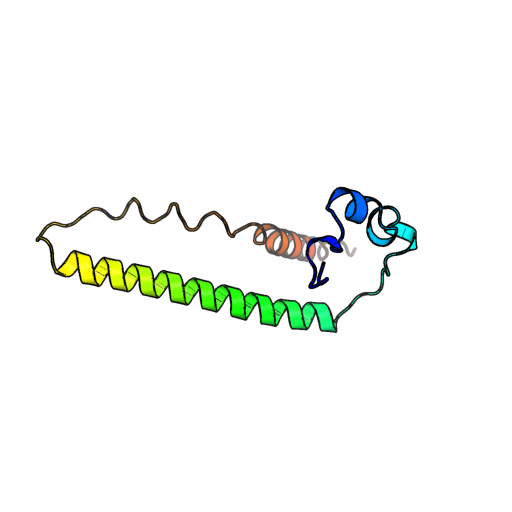 1.00 53.41 93 VAL A O 1
ATOM 684 N N . GLU A 1 94 ? 3.258 13.519 -20.911 1.00 46.94 94 GLU A N 1
ATOM 685 C CA . GLU A 1 94 ? 3.188 14.322 -22.137 1.00 46.94 94 GLU A CA 1
ATOM 686 C C . GLU A 1 94 ? 3.026 15.824 -21.849 1.00 46.94 94 GLU A C 1
ATOM 688 O O . GLU A 1 94 ? 3.637 16.662 -22.517 1.00 46.94 94 GLU A O 1
ATOM 693 N N . GLN A 1 95 ? 2.266 16.181 -20.809 1.00 48.09 95 GLN A N 1
ATOM 694 C CA . GLN A 1 95 ? 2.076 17.583 -20.428 1.00 48.09 95 GLN A CA 1
ATOM 695 C C . GLN A 1 95 ? 3.365 18.201 -19.848 1.00 48.09 95 GLN A C 1
ATOM 697 O O . GLN A 1 95 ? 3.671 19.365 -20.116 1.00 48.09 95 GLN A O 1
ATOM 702 N N . ALA A 1 96 ? 4.173 17.407 -19.133 1.00 51.72 96 ALA A N 1
ATOM 703 C CA . ALA A 1 96 ? 5.483 17.830 -18.632 1.00 51.72 96 ALA A CA 1
ATOM 704 C C . ALA A 1 96 ? 6.509 18.047 -19.763 1.00 51.72 96 ALA A C 1
ATOM 706 O O . ALA A 1 96 ? 7.282 19.004 -19.711 1.00 51.72 96 ALA A O 1
ATOM 707 N N . ALA A 1 97 ? 6.484 17.216 -20.812 1.00 54.56 97 ALA A N 1
ATOM 708 C CA . ALA A 1 97 ? 7.369 17.370 -21.968 1.00 54.56 97 ALA A CA 1
ATOM 709 C C . ALA A 1 97 ? 7.050 18.641 -22.779 1.00 54.56 97 ALA A C 1
ATOM 711 O O . ALA A 1 97 ? 7.962 19.369 -23.171 1.00 54.56 97 ALA A O 1
ATOM 712 N N . LYS A 1 98 ? 5.762 18.966 -22.958 1.00 53.78 98 LYS A N 1
ATOM 713 C CA . LYS A 1 98 ? 5.328 20.193 -23.651 1.00 53.78 98 LYS A CA 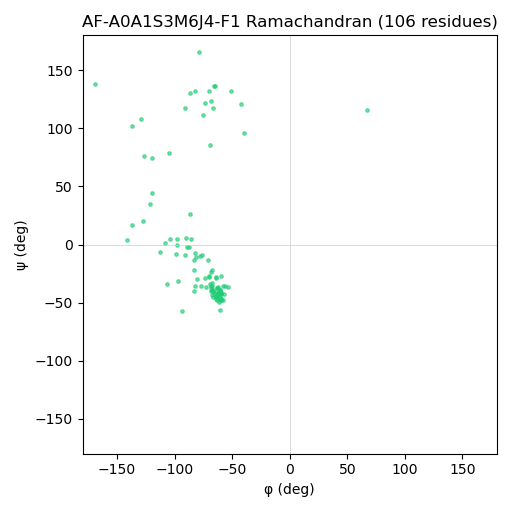1
ATOM 714 C C . LYS A 1 98 ? 5.660 21.467 -22.857 1.00 53.78 98 LYS A C 1
ATOM 716 O O . LYS A 1 98 ? 6.075 22.461 -23.446 1.00 53.78 98 LYS A O 1
ATOM 721 N N . SER A 1 99 ? 5.578 21.434 -21.523 1.00 53.69 99 SER A N 1
ATOM 722 C CA . SER A 1 99 ? 5.916 22.593 -20.677 1.00 53.69 99 SER A CA 1
ATOM 723 C C . SER A 1 99 ? 7.409 22.953 -20.672 1.00 53.69 99 SER A C 1
ATOM 725 O O . SER A 1 99 ? 7.746 24.101 -20.378 1.00 53.69 99 SER A O 1
ATOM 727 N N . LEU A 1 100 ? 8.305 22.007 -20.975 1.00 55.16 100 LEU A N 1
ATOM 728 C CA . LEU A 1 100 ? 9.751 22.257 -21.026 1.00 55.16 100 LEU A CA 1
ATOM 729 C C . LEU A 1 100 ? 10.216 22.854 -22.363 1.00 55.16 100 LEU A C 1
ATOM 731 O O . LEU A 1 100 ? 11.248 23.522 -22.387 1.00 55.16 100 LEU A O 1
ATOM 735 N N . LEU A 1 101 ? 9.459 22.678 -23.454 1.00 56.84 101 LEU A N 1
ATOM 736 C CA . LEU A 1 101 ? 9.799 23.279 -24.749 1.00 56.84 101 LEU A CA 1
ATOM 737 C C . LEU A 1 101 ? 9.381 24.754 -24.863 1.00 56.84 101 LEU A C 1
ATOM 739 O O . LEU A 1 101 ? 10.083 25.524 -25.512 1.00 56.84 101 LEU A O 1
ATOM 743 N N . ASN A 1 102 ? 8.317 25.187 -24.181 1.00 55.31 102 ASN A N 1
ATOM 744 C CA . ASN A 1 102 ? 7.844 26.577 -24.281 1.00 55.31 102 ASN A CA 1
ATOM 745 C C . ASN A 1 102 ? 8.676 27.587 -23.470 1.00 55.31 102 ASN A C 1
ATOM 747 O O . ASN A 1 102 ? 8.502 28.789 -23.635 1.00 55.31 102 ASN A O 1
ATOM 751 N N . LYS A 1 103 ? 9.593 27.134 -22.604 1.00 54.50 103 LYS A N 1
ATOM 752 C CA . LYS A 1 103 ? 10.379 28.022 -21.727 1.00 54.50 103 LYS A CA 1
ATOM 753 C C . LYS A 1 103 ? 11.694 28.512 -22.346 1.00 54.50 103 LYS A C 1
ATOM 755 O O . LYS A 1 103 ? 12.410 29.281 -21.719 1.00 54.50 103 LYS A O 1
ATOM 760 N N . LYS A 1 104 ? 12.022 28.066 -23.565 1.00 50.97 104 LYS A N 1
ATOM 761 C CA . LYS A 1 104 ? 13.267 28.422 -24.269 1.00 50.97 104 LYS A CA 1
ATOM 762 C C . LYS A 1 104 ? 13.109 29.560 -25.287 1.00 50.97 104 LYS A C 1
ATOM 764 O O . LYS A 1 104 ? 14.067 29.854 -25.990 1.00 50.97 104 LYS A O 1
ATOM 769 N N . ALA A 1 105 ? 11.926 30.173 -25.372 1.00 52.72 105 ALA A N 1
ATOM 770 C CA . ALA A 1 105 ? 11.599 31.190 -26.374 1.00 52.72 105 ALA A CA 1
ATOM 771 C C . ALA A 1 105 ? 11.487 32.628 -25.827 1.00 52.72 105 ALA A C 1
ATOM 773 O O . ALA A 1 105 ? 11.231 33.530 -26.614 1.00 52.72 105 ALA A O 1
ATOM 774 N N . ASP A 1 106 ? 11.709 32.862 -24.529 1.00 48.66 106 ASP A N 1
ATOM 775 C CA . ASP A 1 106 ? 11.621 34.202 -23.930 1.00 48.66 106 ASP A CA 1
ATOM 776 C C . ASP A 1 106 ? 12.915 34.542 -23.172 1.00 48.66 106 ASP A C 1
ATOM 778 O O . ASP A 1 106 ? 13.022 34.411 -21.955 1.00 48.66 106 ASP A O 1
ATOM 782 N N . VAL A 1 107 ? 13.953 34.878 -23.939 1.00 47.16 107 VAL A N 1
ATOM 783 C CA . VAL A 1 107 ? 15.092 35.689 -23.489 1.00 47.16 107 VAL A CA 1
ATOM 784 C C . VAL A 1 107 ? 15.363 36.672 -24.622 1.00 47.16 107 VAL A C 1
ATOM 786 O O . VAL A 1 107 ? 15.926 36.296 -25.653 1.00 47.16 107 VAL A O 1
ATOM 789 N N . LYS A 1 108 ? 14.923 37.914 -24.440 1.00 40.56 108 LYS A N 1
ATOM 790 C CA . LYS A 1 108 ? 15.423 39.077 -25.167 1.00 40.56 108 LYS A CA 1
ATOM 791 C C . LYS A 1 108 ? 15.755 40.166 -24.163 1.00 40.56 108 LYS A C 1
ATOM 793 O O . LYS A 1 108 ? 14.951 40.340 -23.224 1.00 40.56 108 LYS A O 1
#

Secondary structure (DSSP, 8-state):
---SSGGGSPPHHHHHHSHHHHTHHHHS-----HHHHHHHHHHHHHHHHHHHHHHHHHHHHHHHHHTTS-S----S-SGGGGSGGG-SSSHHHHHHHHHHHGGGS---